Protein AF-A0A970LW48-F1 (afdb_monomer)

Nearest PDB structures (foldseek):
  1zz6-assembly1_A-2  TM=7.794E-01  e=1.809E-01  Streptomyces wedmorensis
  2o38-assembly1_A  TM=7.570E-01  e=2.024E-01  Rhodopseudomonas palustris CGA009
  1zz9-assembly1_A-2  TM=7.788E-01  e=2.836E-01  Streptomyces wedmorensis
  3qq6-assembly1_A  TM=8.206E-01  e=4.203E-01  Bacillus subtilis
  1b0n-assembly1_A  TM=6.908E-01  e=6.971E-01  Bacillus subtilis

Mean predicted aligned error: 12.06 Å

Foldseek 3Di:
DPVVVVVVVVVCVVPVPCDLLNVLQVLLVVLVVLCVVDVADLVNLCVVLVHDSVLVVCSNVSRSVSDDPVSSVSSCVVSVDDPPPPPVVVVVVPD

Secondary structure (DSSP, 8-state):
--HHHHHHHHHHHHHS---HHHHHHHHHHHHHHHHHHS---HHHHHHHHT--HHHHHHHHTT-GGGS-HHHHHHHHHHTT-------THHHHT--

Structure (mmCIF, N/CA/C/O backbone):
data_AF-A0A970LW48-F1
#
_entry.id   AF-A0A970LW48-F1
#
loop_
_atom_site.group_PDB
_atom_site.id
_atom_site.type_symbol
_atom_site.label_atom_id
_atom_site.label_alt_id
_atom_site.label_comp_id
_atom_site.label_asym_id
_atom_site.label_entity_id
_atom_site.label_seq_id
_atom_site.pdbx_PDB_ins_code
_atom_site.Cartn_x
_atom_site.Cartn_y
_atom_site.Cartn_z
_atom_site.occupancy
_atom_site.B_iso_or_equiv
_atom_site.auth_seq_id
_atom_site.auth_comp_id
_atom_site.auth_asym_id
_atom_site.auth_atom_id
_atom_site.pdbx_PDB_model_num
ATOM 1 N N . MET A 1 1 ? 16.784 19.889 -36.690 1.00 46.19 1 MET A N 1
ATOM 2 C CA . MET A 1 1 ? 16.295 19.158 -35.498 1.00 46.19 1 MET A CA 1
ATOM 3 C C . MET A 1 1 ? 15.379 18.050 -36.001 1.00 46.19 1 MET A C 1
ATOM 5 O O . MET A 1 1 ? 14.377 18.349 -36.632 1.00 46.19 1 MET A O 1
ATOM 9 N N . ASN A 1 2 ? 15.804 16.788 -35.908 1.00 37.91 2 ASN A N 1
ATOM 10 C CA . ASN A 1 2 ? 15.180 15.678 -36.636 1.00 37.91 2 ASN A CA 1
ATOM 11 C C . ASN A 1 2 ? 13.908 15.206 -35.898 1.00 37.91 2 ASN A C 1
ATOM 13 O O . ASN A 1 2 ? 13.990 14.414 -34.958 1.00 37.91 2 ASN A O 1
ATOM 17 N N . ILE A 1 3 ? 12.754 15.755 -36.294 1.00 44.72 3 ILE A N 1
ATOM 18 C CA . ILE A 1 3 ? 11.428 15.555 -35.672 1.00 44.72 3 ILE A CA 1
ATOM 19 C C . ILE A 1 3 ? 11.088 14.059 -35.543 1.00 44.72 3 ILE A C 1
ATOM 21 O O . ILE A 1 3 ? 10.526 13.640 -34.532 1.00 44.72 3 ILE A O 1
ATOM 25 N N . GLY A 1 4 ? 11.537 13.228 -36.491 1.00 38.00 4 GLY A N 1
ATOM 26 C CA . GLY A 1 4 ? 11.302 11.780 -36.484 1.00 38.00 4 GLY A CA 1
AT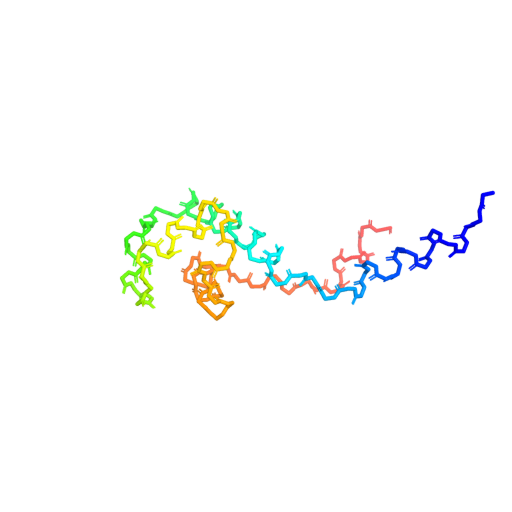OM 27 C C . GLY A 1 4 ? 11.931 11.030 -35.301 1.00 38.00 4 GLY A C 1
ATOM 28 O O . GLY A 1 4 ? 11.332 10.087 -34.788 1.00 38.00 4 GLY A O 1
ATOM 29 N N . LYS A 1 5 ? 13.093 11.468 -34.788 1.00 43.69 5 LYS A N 1
ATOM 30 C CA . LYS A 1 5 ? 13.705 10.845 -33.595 1.00 43.69 5 LYS A CA 1
ATOM 31 C C . LYS A 1 5 ? 12.940 11.182 -32.316 1.00 43.69 5 LYS A C 1
ATOM 33 O O . LYS A 1 5 ? 12.833 10.332 -31.436 1.00 43.69 5 LYS A O 1
ATOM 38 N N . VAL A 1 6 ? 12.379 12.388 -32.217 1.00 42.41 6 VAL A N 1
ATOM 39 C CA . VAL A 1 6 ? 11.575 12.805 -31.056 1.00 42.41 6 VAL A CA 1
ATOM 40 C C . VAL A 1 6 ? 10.239 12.063 -31.048 1.00 42.41 6 VAL A C 1
ATOM 42 O O . VAL A 1 6 ? 9.850 11.525 -30.015 1.00 42.41 6 VAL A O 1
ATOM 45 N N . TYR A 1 7 ? 9.594 11.952 -32.213 1.00 39.09 7 TYR A N 1
ATOM 46 C CA . TYR A 1 7 ? 8.308 11.271 -32.363 1.00 39.09 7 TYR A CA 1
ATOM 47 C C . TYR A 1 7 ? 8.409 9.769 -32.051 1.00 39.09 7 TYR A C 1
ATOM 49 O O . TYR A 1 7 ? 7.634 9.258 -31.246 1.00 39.09 7 TYR A O 1
ATOM 57 N N . ASN A 1 8 ? 9.442 9.084 -32.561 1.00 42.03 8 ASN A N 1
ATOM 58 C CA . ASN A 1 8 ? 9.675 7.670 -32.239 1.00 42.03 8 ASN A CA 1
ATOM 59 C C . ASN A 1 8 ? 10.002 7.450 -30.753 1.00 42.03 8 ASN A C 1
ATOM 61 O O . ASN A 1 8 ? 9.542 6.479 -30.163 1.00 42.03 8 A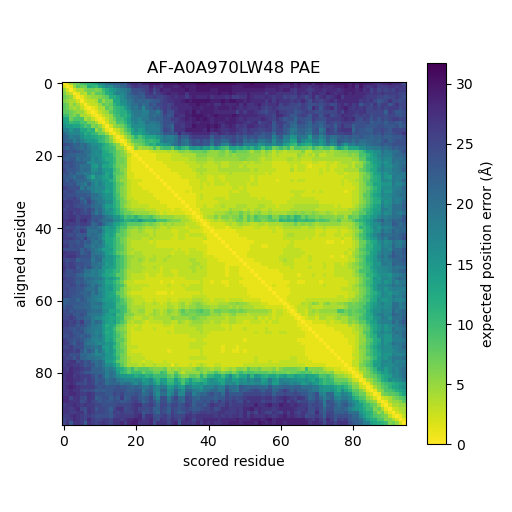SN A O 1
ATOM 65 N N . SER A 1 9 ? 10.724 8.373 -30.109 1.00 43.91 9 SER A N 1
ATOM 66 C CA . SER A 1 9 ? 10.999 8.301 -28.663 1.00 43.91 9 SER A CA 1
ATOM 67 C C . SER A 1 9 ? 9.733 8.465 -27.812 1.00 43.91 9 SER A C 1
ATOM 69 O O . SER A 1 9 ? 9.630 7.893 -26.725 1.00 43.91 9 SER A O 1
ATOM 71 N N . TYR A 1 10 ? 8.776 9.264 -28.291 1.00 40.44 10 TYR A N 1
ATOM 72 C CA . TYR A 1 10 ? 7.515 9.533 -27.603 1.00 40.44 10 TYR A CA 1
ATOM 73 C C . TYR A 1 10 ? 6.523 8.372 -27.762 1.00 40.44 10 TYR A C 1
ATOM 75 O O . TYR A 1 10 ? 5.883 7.981 -26.788 1.00 40.44 10 TYR A O 1
ATOM 83 N N . ILE A 1 11 ? 6.460 7.766 -28.955 1.00 38.94 11 ILE A N 1
ATOM 84 C CA . ILE A 1 11 ? 5.646 6.570 -29.229 1.00 38.94 11 ILE A CA 1
ATOM 85 C C . ILE A 1 11 ? 6.156 5.375 -28.411 1.00 38.94 11 ILE A C 1
ATOM 87 O O . ILE A 1 11 ? 5.368 4.726 -27.728 1.00 38.94 11 ILE A O 1
ATOM 91 N N . VAL A 1 12 ? 7.477 5.160 -28.344 1.00 43.94 12 VAL A N 1
ATOM 92 C CA . VAL A 1 12 ? 8.067 4.087 -27.519 1.00 43.94 12 VAL A CA 1
ATOM 93 C C . VAL A 1 12 ? 7.751 4.263 -26.027 1.00 43.94 12 VAL A C 1
ATOM 95 O O . VAL A 1 12 ? 7.598 3.272 -25.326 1.00 43.94 12 VAL A O 1
ATOM 98 N N . LYS A 1 13 ? 7.590 5.495 -25.519 1.00 46.00 13 LYS A N 1
ATOM 99 C CA . LYS A 1 13 ? 7.161 5.738 -24.126 1.00 46.00 13 LYS A CA 1
ATOM 100 C C . LYS A 1 13 ? 5.666 5.528 -23.887 1.00 46.00 13 LYS A C 1
ATOM 102 O O . LYS A 1 13 ? 5.288 5.264 -22.749 1.00 46.00 13 LYS A O 1
ATOM 107 N N . LYS A 1 14 ? 4.830 5.677 -24.917 1.00 44.50 14 LYS A N 1
ATOM 108 C CA . LYS A 1 14 ? 3.374 5.512 -24.812 1.00 44.50 14 LYS A CA 1
ATOM 109 C C . LYS A 1 14 ? 2.982 4.030 -24.734 1.00 44.50 14 LYS A C 1
ATOM 111 O O . LYS A 1 14 ? 2.072 3.701 -23.981 1.00 44.50 14 LYS A O 1
ATOM 116 N N . ASP A 1 15 ? 3.740 3.173 -25.423 1.00 42.56 15 ASP A N 1
ATOM 117 C CA . ASP A 1 15 ? 3.565 1.712 -25.448 1.00 42.56 15 ASP A CA 1
ATOM 118 C C . ASP A 1 15 ? 4.618 0.937 -24.639 1.00 42.56 15 ASP A C 1
ATOM 120 O O . ASP A 1 15 ? 4.573 -0.293 -24.573 1.00 42.56 15 ASP A O 1
ATOM 124 N N . ALA A 1 16 ? 5.563 1.624 -23.984 1.00 46.75 16 ALA A N 1
ATOM 125 C CA . ALA A 1 16 ? 6.401 0.973 -22.989 1.00 46.75 16 ALA A CA 1
ATOM 126 C C . ALA A 1 16 ? 5.470 0.445 -21.889 1.00 46.75 16 ALA A C 1
ATOM 128 O O . ALA A 1 16 ? 4.748 1.249 -21.286 1.00 46.75 16 ALA A O 1
ATOM 129 N N . PRO A 1 17 ? 5.462 -0.871 -21.596 1.00 51.47 17 PRO A N 1
ATOM 130 C CA . PRO A 1 17 ? 4.727 -1.374 -20.452 1.00 51.47 17 PRO A CA 1
ATOM 131 C C . PRO A 1 17 ? 5.242 -0.589 -19.253 1.00 51.47 17 PRO A C 1
ATOM 133 O O . PRO A 1 17 ? 6.432 -0.667 -18.941 1.00 51.47 17 PRO A O 1
ATOM 136 N N . LEU A 1 18 ? 4.376 0.238 -18.652 1.00 56.19 18 LEU A N 1
ATOM 137 C CA . LEU A 1 18 ? 4.705 0.983 -17.442 1.00 56.19 18 LEU A CA 1
ATOM 138 C C . LEU A 1 18 ? 5.443 0.017 -16.527 1.00 56.19 18 LEU A C 1
ATOM 140 O O . LEU A 1 18 ? 4.886 -1.027 -16.169 1.00 56.19 18 LEU A O 1
ATOM 144 N N . ASN A 1 19 ? 6.705 0.335 -16.229 1.00 71.31 19 ASN A N 1
ATOM 145 C CA . ASN A 1 19 ? 7.566 -0.563 -15.484 1.00 71.31 19 ASN A CA 1
ATOM 146 C C . ASN A 1 19 ? 6.801 -0.938 -14.213 1.00 71.31 19 ASN A C 1
ATOM 148 O O . ASN A 1 19 ? 6.243 -0.054 -13.559 1.00 71.31 19 ASN A O 1
ATOM 152 N N . GLU A 1 20 ? 6.673 -2.229 -13.894 1.00 75.44 20 GLU A N 1
ATOM 153 C CA . GLU A 1 20 ? 5.758 -2.686 -12.834 1.00 75.44 20 GLU A CA 1
ATOM 154 C C . GLU A 1 20 ? 6.011 -1.921 -11.520 1.00 75.44 20 GLU A C 1
ATOM 156 O O . GLU A 1 20 ? 5.091 -1.594 -10.768 1.00 75.44 20 GLU A O 1
ATOM 161 N N . ARG A 1 21 ? 7.273 -1.547 -11.296 1.00 77.19 21 ARG A N 1
ATOM 162 C CA . ARG A 1 21 ? 7.721 -0.658 -10.227 1.00 77.19 21 ARG A CA 1
ATOM 163 C C . ARG A 1 21 ? 7.028 0.713 -10.229 1.00 77.19 21 ARG A C 1
ATOM 165 O O . ARG A 1 21 ? 6.540 1.123 -9.180 1.00 77.19 21 ARG A O 1
ATOM 172 N N . ASP A 1 22 ? 6.954 1.400 -11.363 1.00 80.12 22 ASP A N 1
ATOM 173 C CA . ASP A 1 22 ? 6.355 2.735 -11.489 1.00 80.12 22 ASP A CA 1
ATOM 174 C C . ASP A 1 22 ? 4.843 2.692 -11.252 1.00 80.12 22 ASP A C 1
ATOM 176 O O . ASP A 1 22 ? 4.283 3.557 -10.576 1.00 80.12 22 ASP A O 1
ATOM 180 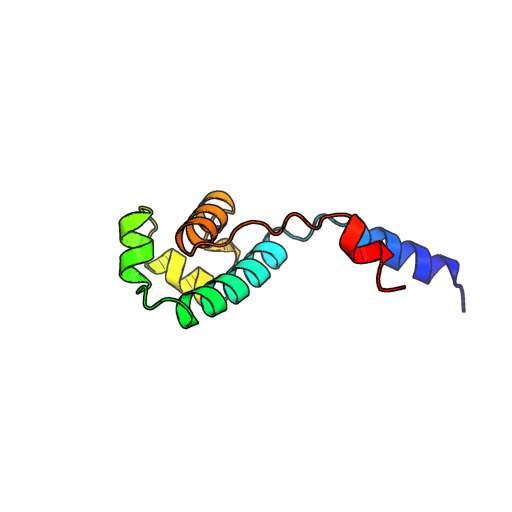N N . VAL A 1 23 ? 4.177 1.634 -11.731 1.00 82.94 23 VAL A N 1
ATOM 181 C CA . VAL A 1 23 ? 2.755 1.384 -11.436 1.00 82.94 23 VAL A CA 1
ATOM 182 C C . VAL A 1 23 ? 2.542 1.238 -9.931 1.00 82.94 23 VAL A 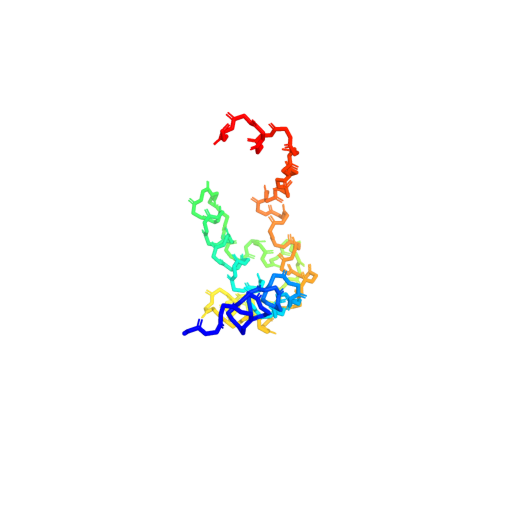C 1
ATOM 184 O O . VAL A 1 23 ? 1.602 1.809 -9.375 1.00 82.94 23 VAL A O 1
ATOM 187 N N . LYS A 1 24 ? 3.424 0.501 -9.249 1.00 85.31 24 LYS A N 1
ATOM 188 C CA . LYS A 1 24 ? 3.349 0.315 -7.796 1.00 85.31 24 LYS A CA 1
ATOM 189 C C . LYS A 1 24 ? 3.642 1.593 -7.021 1.00 85.31 24 LYS A C 1
ATOM 191 O O . LYS A 1 24 ? 3.014 1.804 -5.988 1.00 85.31 24 LYS A O 1
ATOM 196 N N . ILE A 1 25 ? 4.531 2.454 -7.513 1.00 86.56 25 ILE A N 1
ATOM 197 C CA . ILE A 1 25 ? 4.781 3.772 -6.913 1.00 86.56 25 ILE A CA 1
ATOM 198 C C . ILE A 1 25 ? 3.522 4.643 -7.015 1.00 86.56 25 ILE A C 1
ATOM 200 O O . ILE A 1 25 ? 3.030 5.115 -5.994 1.00 86.56 25 ILE A O 1
ATOM 204 N N . LYS A 1 26 ? 2.904 4.752 -8.196 1.00 86.69 26 LYS A N 1
ATOM 205 C CA . LYS A 1 26 ? 1.627 5.478 -8.346 1.00 86.69 26 LYS A CA 1
ATOM 206 C C . LYS A 1 26 ? 0.519 4.892 -7.462 1.00 86.69 26 LYS A C 1
ATOM 208 O O . LYS A 1 26 ? -0.265 5.615 -6.850 1.00 86.69 26 LYS A O 1
ATOM 213 N N . ALA A 1 27 ? 0.465 3.565 -7.346 1.00 87.44 27 ALA A N 1
ATOM 214 C CA . ALA A 1 27 ? -0.471 2.890 -6.452 1.00 87.44 27 ALA A CA 1
ATOM 215 C C . ALA A 1 27 ? -0.210 3.209 -4.969 1.00 87.44 27 ALA A C 1
ATOM 217 O O . ALA A 1 27 ? -1.156 3.303 -4.191 1.00 87.44 27 ALA A O 1
ATOM 218 N N . MET A 1 28 ? 1.049 3.382 -4.569 1.00 92.56 28 MET A N 1
ATOM 219 C CA . MET A 1 28 ? 1.437 3.784 -3.216 1.00 92.56 28 MET A CA 1
ATOM 220 C C . MET A 1 28 ? 0.978 5.210 -2.902 1.00 92.56 28 MET A C 1
ATOM 222 O O . MET A 1 28 ? 0.378 5.431 -1.850 1.00 92.56 28 MET A O 1
ATOM 226 N N . GLU A 1 29 ? 1.161 6.149 -3.828 1.00 90.25 29 GLU A N 1
ATOM 227 C CA . GLU A 1 29 ? 0.645 7.517 -3.693 1.00 90.25 29 GLU A CA 1
ATOM 228 C C . GLU A 1 29 ? -0.880 7.521 -3.560 1.00 90.25 29 GLU A C 1
ATOM 230 O O . GLU A 1 29 ? -1.434 8.128 -2.639 1.00 90.25 29 GLU A O 1
ATOM 235 N N . LYS A 1 30 ? -1.572 6.758 -4.419 1.00 89.31 30 LYS A N 1
ATOM 236 C CA . LYS A 1 30 ? -3.031 6.642 -4.348 1.00 89.31 30 LYS A CA 1
ATOM 237 C C . LYS A 1 30 ? -3.494 6.011 -3.039 1.00 89.31 30 LYS A C 1
ATOM 239 O O . LYS A 1 30 ? -4.478 6.463 -2.463 1.00 89.31 30 LYS A O 1
ATOM 244 N N . ASN A 1 31 ? -2.787 4.997 -2.552 1.00 90.88 31 ASN A N 1
ATOM 245 C CA . ASN A 1 31 ? -3.067 4.375 -1.265 1.00 90.88 31 ASN A CA 1
ATOM 246 C C . ASN A 1 31 ? -2.974 5.402 -0.123 1.00 90.88 31 ASN A C 1
ATOM 248 O O . ASN A 1 31 ? -3.921 5.523 0.650 1.00 90.88 31 ASN A O 1
ATOM 252 N N . LYS A 1 32 ? -1.900 6.202 -0.062 1.00 89.94 32 LYS A N 1
ATOM 253 C CA . LYS A 1 32 ? -1.761 7.277 0.938 1.00 89.94 32 LYS A CA 1
ATOM 254 C C . LYS A 1 32 ? -2.911 8.282 0.867 1.00 89.94 32 LYS A C 1
ATOM 256 O O . LYS A 1 32 ? -3.486 8.616 1.896 1.00 89.94 32 LYS A O 1
ATOM 261 N N . SER A 1 33 ? -3.289 8.702 -0.341 1.00 89.19 33 SER A N 1
ATOM 262 C CA . SER A 1 33 ? -4.434 9.595 -0.560 1.00 89.19 33 SER A CA 1
ATOM 263 C C . SER A 1 33 ? -5.769 8.986 -0.112 1.00 89.19 33 SER A C 1
ATOM 265 O O . SER A 1 33 ? -6.622 9.700 0.400 1.00 89.19 33 SER A O 1
ATOM 267 N N . LEU A 1 34 ? -5.978 7.680 -0.284 1.00 86.69 34 LEU A N 1
ATOM 268 C CA . LEU A 1 34 ? -7.205 7.023 0.172 1.00 86.69 34 LEU A CA 1
ATOM 269 C C . LEU A 1 34 ? -7.214 6.806 1.692 1.00 86.69 34 LEU A C 1
ATOM 271 O O . LEU A 1 34 ? -8.264 6.935 2.315 1.00 86.69 34 LEU A O 1
ATOM 275 N N . GLN A 1 35 ? -6.056 6.513 2.292 1.00 87.38 35 GLN A N 1
ATOM 276 C CA . GLN A 1 35 ? -5.904 6.424 3.748 1.00 87.38 35 GLN A CA 1
ATOM 277 C C . GLN A 1 35 ? -6.085 7.778 4.445 1.00 87.38 35 GLN A C 1
ATOM 279 O O . GLN A 1 35 ? -6.526 7.803 5.586 1.00 87.38 35 GLN A O 1
ATOM 284 N N . SER A 1 36 ? -5.787 8.908 3.796 1.00 86.81 36 SER A N 1
ATOM 285 C CA . SER A 1 36 ? -6.096 10.218 4.389 1.00 86.81 36 SER A CA 1
ATOM 286 C C . SER A 1 36 ? -7.592 10.544 4.356 1.00 86.81 36 SER A C 1
ATOM 288 O O . SER A 1 36 ? -8.080 11.270 5.216 1.00 86.81 36 SER A O 1
ATOM 290 N N . GLN A 1 37 ? -8.333 9.991 3.392 1.00 84.38 37 GLN A N 1
ATOM 291 C CA . GLN A 1 37 ? -9.778 10.200 3.242 1.00 84.38 37 GLN A CA 1
ATOM 292 C C . GLN A 1 37 ? -10.624 9.255 4.103 1.00 84.38 37 GLN A C 1
ATOM 294 O O . GLN A 1 37 ? -11.784 9.549 4.383 1.00 84.38 37 GLN A O 1
ATOM 299 N N . LYS A 1 38 ? -10.076 8.102 4.500 1.00 79.56 38 LYS A N 1
ATOM 300 C CA . LYS A 1 38 ? -10.767 7.097 5.313 1.00 79.56 38 LYS A CA 1
ATOM 301 C C . LYS A 1 38 ? -9.911 6.755 6.527 1.00 79.56 38 LYS A C 1
ATOM 303 O O . LYS A 1 38 ? -8.782 6.322 6.321 1.00 79.56 38 LYS A O 1
ATOM 308 N N . PRO A 1 39 ? -10.430 6.848 7.765 1.00 77.00 39 PRO A N 1
ATOM 309 C CA . PRO A 1 39 ? -9.664 6.582 8.982 1.00 77.00 39 PRO A CA 1
ATOM 310 C C . PRO A 1 39 ? -9.439 5.073 9.189 1.00 77.00 39 PRO A C 1
ATOM 312 O O . PRO A 1 39 ? -9.921 4.469 10.142 1.00 77.00 39 PRO A O 1
ATOM 315 N N . VAL A 1 40 ? -8.723 4.433 8.267 1.00 84.62 40 VAL A N 1
ATOM 316 C CA . VAL A 1 40 ? -8.381 3.014 8.322 1.00 84.62 40 VAL A CA 1
ATOM 317 C C . VAL A 1 40 ? -6.893 2.893 8.593 1.00 84.62 40 VAL A C 1
ATOM 319 O O . VA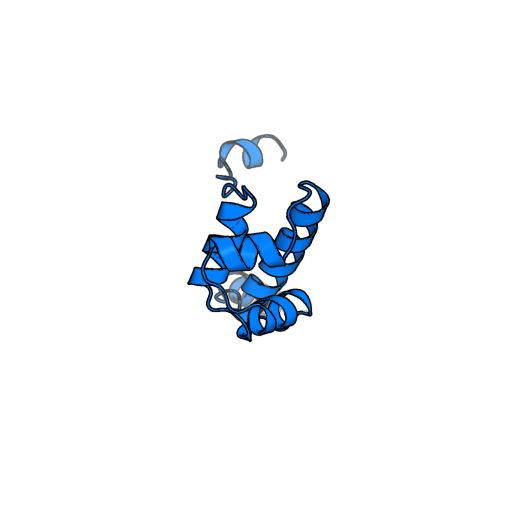L A 1 40 ? -6.062 3.333 7.802 1.00 84.62 40 VAL A O 1
ATOM 322 N N . SER A 1 41 ? -6.547 2.261 9.713 1.00 89.31 41 SER A N 1
ATOM 323 C CA . SER A 1 41 ? -5.148 2.059 10.070 1.00 89.31 41 SER A CA 1
ATOM 324 C C . SER A 1 41 ? -4.474 1.038 9.153 1.00 89.31 41 SER A C 1
ATOM 326 O O . SER A 1 41 ? -5.074 0.049 8.722 1.00 89.31 41 SER A O 1
ATOM 328 N N . SER A 1 42 ? -3.173 1.223 8.925 1.00 90.62 42 SER A N 1
ATOM 329 C CA . SER A 1 42 ? -2.346 0.261 8.185 1.00 90.62 42 SER A CA 1
ATOM 330 C C . SER A 1 42 ? -2.405 -1.150 8.788 1.00 90.62 42 SER A C 1
ATOM 332 O O . SER A 1 42 ? -2.414 -2.135 8.050 1.00 90.62 42 SER A O 1
ATOM 334 N N . TYR A 1 43 ? -2.524 -1.256 10.118 1.00 91.75 43 TYR A N 1
ATOM 335 C CA . TYR A 1 43 ? -2.734 -2.526 10.817 1.00 91.75 43 TYR A CA 1
ATOM 336 C C . TYR A 1 43 ? -4.026 -3.221 10.371 1.00 91.75 43 TYR A C 1
ATOM 338 O O . TYR A 1 43 ? -4.006 -4.409 10.051 1.00 91.75 43 TYR A O 1
ATOM 346 N N . HIS A 1 44 ? -5.137 -2.482 10.302 1.00 90.62 44 HIS A N 1
ATOM 347 C CA . HIS A 1 44 ? -6.428 -3.041 9.914 1.00 90.62 44 HIS A CA 1
ATOM 348 C C . HIS A 1 44 ? -6.422 -3.529 8.458 1.00 90.62 44 HIS A C 1
ATOM 350 O O . HIS A 1 44 ? -6.894 -4.629 8.184 1.00 90.62 44 HIS A O 1
ATOM 356 N N . ILE A 1 45 ? -5.800 -2.771 7.546 1.00 91.94 45 ILE A N 1
ATOM 357 C CA . ILE A 1 45 ? -5.612 -3.169 6.138 1.00 91.94 45 ILE A CA 1
ATOM 358 C C . ILE A 1 45 ? -4.821 -4.481 6.054 1.00 91.94 45 ILE A C 1
ATOM 360 O O . ILE A 1 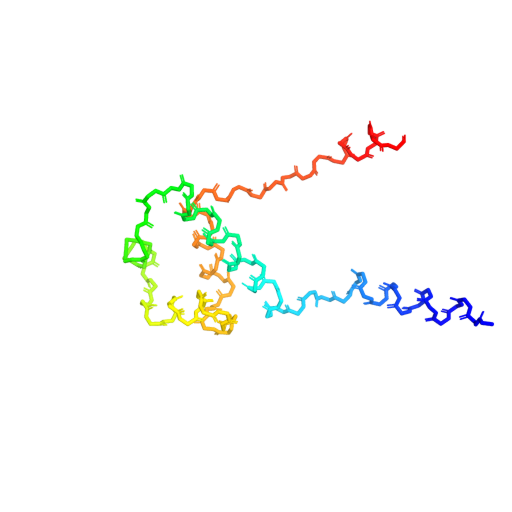45 ? -5.230 -5.419 5.370 1.00 91.94 45 ILE A O 1
ATOM 364 N N . CYS A 1 46 ? -3.693 -4.562 6.767 1.00 94.44 46 CYS A N 1
ATOM 365 C CA . CYS A 1 46 ? -2.841 -5.750 6.762 1.00 94.44 46 CYS A CA 1
ATOM 366 C C . CYS A 1 46 ? -3.575 -6.974 7.313 1.00 94.44 46 CYS A C 1
ATOM 368 O O . CYS A 1 46 ? -3.539 -8.036 6.693 1.00 94.44 46 CYS A O 1
ATOM 370 N N . LYS A 1 47 ? -4.284 -6.810 8.436 1.00 93.94 47 LYS A N 1
ATOM 371 C CA . LYS A 1 47 ? -5.063 -7.875 9.075 1.00 93.94 47 LYS A CA 1
ATOM 372 C C . LYS A 1 47 ? -6.199 -8.364 8.175 1.00 93.94 47 LYS A C 1
ATOM 374 O O . LYS A 1 47 ? -6.336 -9.567 7.991 1.00 93.94 47 LYS A O 1
ATOM 379 N N . ALA A 1 48 ? -6.968 -7.453 7.581 1.00 92.00 48 ALA A N 1
ATOM 380 C CA . ALA A 1 48 ? -8.100 -7.795 6.720 1.00 92.00 48 ALA A CA 1
ATOM 381 C C . ALA A 1 48 ? -7.675 -8.517 5.431 1.00 92.00 48 ALA A C 1
ATOM 383 O O . ALA A 1 48 ? -8.400 -9.369 4.925 1.00 92.00 48 ALA A O 1
ATOM 384 N N . LEU A 1 49 ? -6.498 -8.184 4.893 1.00 93.44 49 LEU A N 1
ATOM 385 C CA . LEU A 1 49 ? -6.021 -8.719 3.615 1.00 93.44 49 LEU A CA 1
ATOM 386 C C . LEU A 1 49 ? -4.995 -9.851 3.753 1.00 93.44 49 LEU A C 1
ATOM 388 O O . LEU A 1 49 ? -4.556 -10.386 2.731 1.00 93.44 49 LEU A O 1
ATOM 392 N N . GLY A 1 50 ? -4.597 -10.201 4.980 1.00 94.19 50 GLY A N 1
ATOM 393 C CA . GLY A 1 50 ? -3.540 -11.180 5.244 1.00 94.19 50 GLY A CA 1
A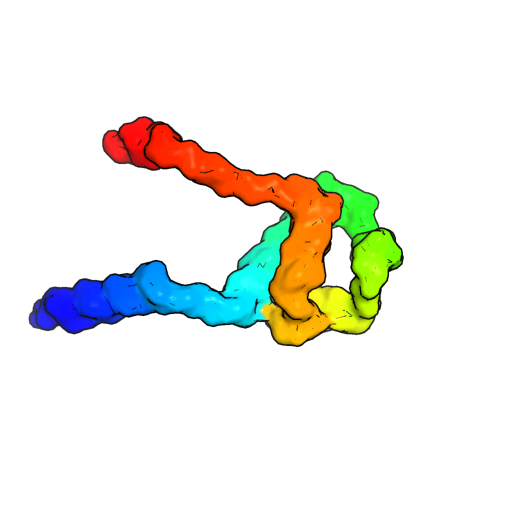TOM 394 C C . GLY A 1 50 ? -2.174 -10.749 4.697 1.00 94.19 50 GLY A C 1
ATOM 395 O O . GLY A 1 50 ? -1.403 -11.578 4.217 1.00 94.19 50 GLY A O 1
ATOM 396 N N . ILE A 1 51 ? -1.884 -9.444 4.698 1.00 94.62 51 ILE A N 1
ATOM 397 C CA . ILE A 1 51 ? -0.627 -8.884 4.183 1.00 94.62 51 ILE A CA 1
ATOM 398 C C . ILE A 1 51 ? 0.363 -8.717 5.336 1.00 94.62 51 ILE A C 1
ATOM 400 O O . ILE A 1 51 ? 0.007 -8.228 6.405 1.00 94.62 51 ILE A O 1
ATOM 404 N N . ASN A 1 52 ? 1.628 -9.079 5.105 1.00 95.00 52 ASN A N 1
ATOM 405 C CA . ASN A 1 52 ? 2.692 -8.862 6.082 1.00 95.00 52 ASN A CA 1
ATOM 406 C C . ASN A 1 52 ? 2.895 -7.345 6.338 1.00 95.00 52 ASN A C 1
ATOM 408 O O . ASN A 1 52 ? 3.224 -6.620 5.389 1.00 95.00 52 ASN A O 1
ATOM 412 N N . PRO A 1 53 ? 2.771 -6.865 7.593 1.00 93.81 53 PRO A N 1
ATOM 413 C CA . PRO A 1 53 ? 2.899 -5.445 7.925 1.00 93.81 53 PRO A CA 1
ATOM 414 C C . PRO A 1 53 ? 4.249 -4.823 7.553 1.00 93.81 53 PRO A C 1
ATOM 416 O O . PRO A 1 53 ? 4.289 -3.674 7.119 1.00 93.81 53 PRO A O 1
ATOM 419 N N . ALA A 1 54 ? 5.352 -5.570 7.656 1.00 94.81 54 ALA A N 1
ATOM 420 C CA . ALA A 1 54 ? 6.679 -5.072 7.294 1.00 94.81 54 ALA A CA 1
ATOM 421 C C . ALA A 1 54 ? 6.794 -4.825 5.782 1.00 94.81 54 ALA A C 1
ATOM 423 O O . ALA A 1 54 ? 7.336 -3.808 5.348 1.00 94.81 54 ALA A O 1
ATOM 424 N N . ASN A 1 55 ? 6.233 -5.721 4.967 1.00 93.81 55 ASN A N 1
ATOM 425 C CA . ASN A 1 55 ? 6.185 -5.551 3.513 1.00 93.81 55 ASN A CA 1
ATOM 426 C C . ASN A 1 55 ? 5.258 -4.402 3.111 1.00 93.81 55 ASN A C 1
ATOM 428 O O . ASN A 1 55 ? 5.579 -3.637 2.203 1.00 93.81 55 ASN A O 1
ATOM 432 N N . TYR A 1 56 ? 4.139 -4.240 3.818 1.00 94.62 56 TYR A N 1
ATOM 433 C CA . TYR A 1 56 ? 3.243 -3.108 3.617 1.00 94.62 56 TYR A CA 1
ATOM 434 C C . TYR A 1 56 ? 3.908 -1.769 3.966 1.00 94.62 56 TYR A C 1
ATOM 436 O O . TYR A 1 56 ? 3.837 -0.827 3.181 1.00 94.62 56 TYR A O 1
ATOM 444 N N . GLY A 1 57 ? 4.634 -1.702 5.085 1.00 94.12 57 GLY A N 1
ATOM 445 C CA . GLY A 1 57 ? 5.417 -0.527 5.471 1.00 94.12 57 GLY A CA 1
ATOM 446 C C . GLY A 1 57 ? 6.482 -0.168 4.432 1.00 94.12 57 GLY A C 1
ATOM 447 O O . GLY A 1 57 ? 6.550 0.978 3.996 1.00 94.12 57 GLY A O 1
ATOM 448 N N . LYS A 1 58 ? 7.247 -1.159 3.951 1.00 94.31 58 LYS A N 1
ATOM 449 C CA . LYS A 1 58 ? 8.221 -0.973 2.858 1.00 94.31 58 LYS A CA 1
ATOM 450 C C . LYS A 1 58 ? 7.560 -0.488 1.564 1.00 94.31 58 LYS A C 1
ATOM 452 O O . LYS A 1 58 ? 8.115 0.351 0.859 1.00 94.31 58 LYS A O 1
ATOM 457 N N . PHE A 1 59 ? 6.371 -0.992 1.244 1.00 93.69 59 PHE A N 1
ATOM 458 C CA . PHE A 1 59 ? 5.606 -0.498 0.103 1.00 93.69 59 PHE A CA 1
ATOM 459 C C . PHE A 1 59 ? 5.235 0.978 0.282 1.00 93.69 59 PHE A C 1
ATOM 461 O O . PHE A 1 59 ? 5.503 1.776 -0.612 1.00 93.69 59 PHE A O 1
ATOM 468 N N . LEU A 1 60 ? 4.705 1.368 1.446 1.00 92.12 60 LEU A N 1
ATOM 469 C CA . LEU A 1 60 ? 4.348 2.760 1.746 1.00 92.12 60 LEU A CA 1
ATOM 470 C C . LEU A 1 60 ? 5.560 3.707 1.789 1.00 92.12 60 LEU A C 1
ATOM 472 O O . LEU A 1 60 ? 5.408 4.903 1.533 1.00 92.12 60 LEU A O 1
ATOM 476 N N . SER A 1 61 ? 6.761 3.193 2.061 1.00 92.19 61 SER A N 1
ATOM 477 C CA . SER A 1 61 ? 8.014 3.955 2.007 1.00 92.19 61 SER A CA 1
ATOM 478 C C . SER A 1 61 ? 8.597 4.090 0.591 1.00 92.19 61 SER A C 1
ATOM 480 O O . SER A 1 61 ? 9.703 4.597 0.438 1.00 92.19 61 SER A O 1
ATOM 482 N N . GLY A 1 62 ? 7.887 3.632 -0.448 1.00 86.31 62 GLY A N 1
ATOM 483 C CA . GLY A 1 62 ? 8.296 3.774 -1.850 1.00 86.31 62 GLY A CA 1
ATOM 484 C C . GLY A 1 62 ? 9.022 2.564 -2.444 1.00 86.31 62 GLY A C 1
ATOM 485 O O . GLY A 1 62 ? 9.414 2.600 -3.611 1.00 86.31 62 GLY A O 1
ATOM 486 N N . ASN A 1 63 ? 9.172 1.460 -1.703 1.00 87.69 63 ASN A N 1
ATOM 487 C CA . ASN A 1 63 ? 9.686 0.221 -2.280 1.00 87.69 63 ASN A CA 1
ATOM 488 C C . ASN A 1 63 ? 8.560 -0.550 -2.983 1.00 87.69 63 ASN A C 1
ATOM 490 O O . ASN A 1 63 ? 7.922 -1.428 -2.400 1.00 87.69 63 ASN A O 1
ATOM 494 N N . GLY A 1 64 ? 8.353 -0.254 -4.269 1.00 79.69 64 GLY A N 1
ATOM 495 C CA . GLY A 1 64 ? 7.356 -0.935 -5.098 1.00 79.69 64 GLY A CA 1
ATOM 496 C C . GLY A 1 64 ? 7.504 -2.463 -5.113 1.00 79.69 64 GLY A C 1
ATOM 497 O O . GLY A 1 64 ? 6.509 -3.170 -5.170 1.00 79.69 64 GLY A O 1
ATOM 498 N N . ASN A 1 65 ? 8.709 -3.015 -4.963 1.00 85.38 65 ASN A N 1
ATOM 499 C CA . ASN A 1 65 ? 8.914 -4.468 -5.005 1.00 85.38 65 ASN A CA 1
ATOM 500 C C . ASN A 1 65 ? 8.531 -5.188 -3.703 1.00 85.38 65 ASN A C 1
ATOM 502 O O . ASN A 1 65 ? 8.485 -6.415 -3.681 1.00 85.38 65 ASN A O 1
ATOM 506 N N . ALA A 1 66 ? 8.216 -4.453 -2.632 1.00 89.38 66 ALA A N 1
ATOM 507 C CA . ALA A 1 66 ? 7.831 -5.045 -1.354 1.00 89.38 66 ALA A CA 1
ATOM 508 C C . ALA A 1 66 ? 6.470 -5.763 -1.395 1.00 89.38 66 ALA A C 1
ATOM 510 O O . ALA A 1 66 ? 6.199 -6.616 -0.550 1.00 89.38 66 ALA A O 1
ATOM 511 N N . LEU A 1 67 ? 5.615 -5.447 -2.376 1.00 89.56 67 LEU A N 1
ATOM 512 C CA . LEU A 1 67 ? 4.343 -6.132 -2.602 1.00 89.56 67 LEU A CA 1
ATOM 513 C C . LEU A 1 67 ? 4.211 -6.605 -4.051 1.00 89.56 67 LEU A C 1
ATOM 515 O O . LEU A 1 67 ? 4.606 -5.935 -5.008 1.00 89.56 67 LEU A O 1
ATOM 519 N N . SER A 1 68 ? 3.574 -7.762 -4.222 1.00 90.44 68 SER A N 1
ATOM 520 C CA . SER A 1 68 ? 3.121 -8.218 -5.535 1.00 90.44 68 SER A CA 1
ATOM 521 C C . SER A 1 68 ? 1.995 -7.319 -6.052 1.00 90.44 68 SER A C 1
ATOM 523 O O . SER A 1 68 ? 1.200 -6.793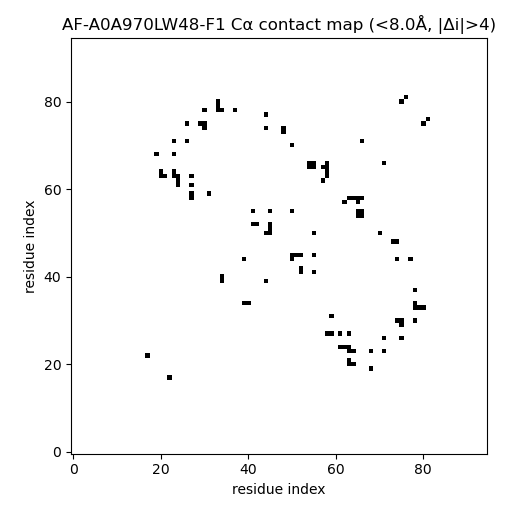 -5.264 1.00 90.44 68 SER A O 1
ATOM 525 N N . MET A 1 69 ? 1.852 -7.185 -7.376 1.00 87.12 69 MET A N 1
ATOM 526 C CA . MET A 1 69 ? 0.740 -6.408 -7.942 1.00 87.12 69 MET A CA 1
ATOM 527 C C . MET A 1 69 ? -0.636 -6.914 -7.494 1.00 87.12 69 MET A C 1
ATOM 529 O O . MET A 1 69 ? -1.555 -6.119 -7.298 1.00 87.12 69 MET A O 1
ATOM 533 N N . LYS A 1 70 ? -0.787 -8.225 -7.277 1.00 89.44 70 LYS A N 1
ATOM 534 C CA . LYS A 1 70 ? -2.027 -8.813 -6.752 1.00 89.44 70 LYS A CA 1
ATOM 535 C C . LYS A 1 70 ? -2.399 -8.208 -5.395 1.00 89.44 70 LYS A C 1
ATOM 537 O O . LYS A 1 70 ? -3.546 -7.816 -5.201 1.00 89.44 70 LYS A O 1
ATOM 542 N N . ASN A 1 71 ? -1.436 -8.093 -4.481 1.00 91.69 71 ASN A N 1
ATOM 543 C CA . ASN A 1 71 ? -1.677 -7.526 -3.155 1.00 91.69 71 ASN A CA 1
ATOM 544 C C . ASN A 1 71 ? -1.884 -6.011 -3.210 1.00 91.69 71 ASN A C 1
ATOM 546 O O . ASN A 1 71 ? -2.773 -5.507 -2.532 1.00 91.69 71 ASN A O 1
ATOM 550 N N . VAL A 1 72 ? -1.155 -5.296 -4.071 1.00 90.38 72 VAL A N 1
ATOM 551 C CA . VAL A 1 72 ? -1.373 -3.856 -4.291 1.00 90.38 72 VAL A CA 1
ATOM 552 C C . VAL A 1 72 ? -2.809 -3.576 -4.754 1.00 90.38 72 VAL A C 1
ATOM 554 O O . VAL A 1 72 ? -3.479 -2.714 -4.189 1.00 90.38 72 VAL A O 1
ATOM 557 N N . ARG A 1 73 ? -3.331 -4.348 -5.719 1.00 89.38 73 ARG A N 1
ATOM 558 C CA . ARG A 1 73 ? -4.729 -4.223 -6.176 1.00 89.38 73 ARG A CA 1
ATOM 559 C C . ARG A 1 73 ? -5.731 -4.514 -5.063 1.00 89.38 73 ARG A C 1
ATOM 561 O O . ARG A 1 73 ? -6.692 -3.768 -4.914 1.00 89.38 73 ARG A O 1
ATOM 568 N N . LYS A 1 74 ? -5.504 -5.566 -4.267 1.00 90.50 74 LYS A N 1
ATOM 569 C CA . LYS A 1 74 ? -6.360 -5.885 -3.112 1.00 90.50 74 LYS A CA 1
ATOM 570 C C . LYS A 1 74 ? -6.432 -4.721 -2.126 1.00 90.50 74 LYS A C 1
ATOM 572 O O . LYS A 1 74 ? -7.526 -4.384 -1.690 1.00 90.50 74 LYS A O 1
ATOM 577 N N . VAL A 1 75 ? -5.295 -4.093 -1.817 1.00 91.06 75 VAL A N 1
ATOM 578 C CA . VAL A 1 75 ? -5.253 -2.936 -0.914 1.00 91.06 75 VAL A CA 1
ATOM 579 C C . VAL A 1 75 ? -6.043 -1.762 -1.479 1.00 91.06 75 VAL A C 1
ATOM 581 O O . VAL A 1 75 ? -6.876 -1.195 -0.778 1.00 91.06 75 VAL A O 1
ATOM 584 N N . LEU A 1 76 ? -5.815 -1.408 -2.745 1.00 90.25 76 LEU A N 1
ATOM 585 C CA . LEU A 1 76 ? -6.540 -0.306 -3.374 1.00 90.25 76 LEU A CA 1
ATOM 586 C C . LEU A 1 76 ? -8.053 -0.567 -3.396 1.00 90.25 76 LEU A C 1
ATOM 588 O O . LEU A 1 76 ? -8.822 0.307 -2.999 1.00 90.25 76 LEU A O 1
ATOM 592 N N . ASN A 1 77 ? -8.479 -1.776 -3.769 1.00 88.06 77 ASN A N 1
ATOM 593 C CA . ASN A 1 77 ? -9.891 -2.161 -3.749 1.00 88.06 77 ASN A CA 1
ATOM 594 C C . ASN A 1 77 ? -10.487 -2.095 -2.337 1.00 88.06 77 ASN A C 1
ATOM 596 O O . ASN A 1 77 ? -11.590 -1.584 -2.171 1.00 88.06 77 ASN A O 1
ATOM 600 N N . PHE A 1 78 ? -9.756 -2.558 -1.318 1.00 87.75 78 PHE A N 1
ATOM 601 C CA . PHE A 1 78 ? -10.182 -2.485 0.083 1.00 87.75 78 PHE A CA 1
ATOM 602 C C . PHE A 1 78 ? -10.393 -1.039 0.546 1.00 87.75 78 PHE A C 1
ATOM 604 O O . PHE A 1 78 ? -11.376 -0.724 1.211 1.00 87.75 78 PHE A O 1
ATOM 611 N N . LEU A 1 79 ? -9.517 -0.130 0.119 1.00 86.81 79 LEU A N 1
ATOM 612 C CA . LEU A 1 79 ? -9.654 1.305 0.370 1.00 86.81 79 LEU A CA 1
ATOM 613 C C . LEU A 1 79 ? -10.757 1.965 -0.474 1.00 86.81 79 LEU A C 1
ATOM 615 O O . LEU A 1 79 ? -11.032 3.157 -0.326 1.00 86.81 79 LEU A O 1
ATOM 619 N N . GLY A 1 80 ? -11.454 1.203 -1.316 1.00 81.44 80 GLY A N 1
ATOM 620 C CA . GLY A 1 80 ? -12.550 1.675 -2.154 1.00 81.44 80 GLY A CA 1
ATOM 621 C C . GLY A 1 80 ? -12.090 2.378 -3.425 1.00 81.44 80 GLY A C 1
ATOM 622 O O . GLY A 1 80 ? -12.855 3.158 -3.988 1.00 81.44 80 GLY A O 1
ATOM 623 N N . PHE A 1 81 ? -10.866 2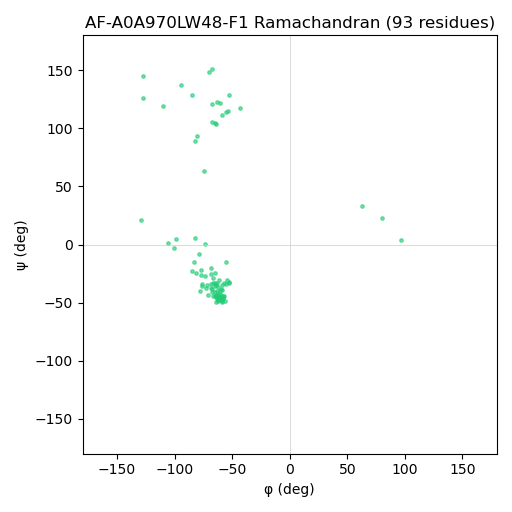.115 -3.892 1.00 76.19 81 PHE A N 1
ATOM 624 C CA . PHE A 1 81 ? -10.474 2.484 -5.245 1.00 76.19 81 PHE A CA 1
ATOM 625 C C . PHE A 1 81 ? -11.331 1.692 -6.233 1.00 76.19 81 PHE A C 1
ATOM 627 O O . PHE A 1 81 ? -11.111 0.504 -6.462 1.00 76.19 81 PHE A O 1
ATOM 634 N N . LYS A 1 82 ? -12.322 2.354 -6.823 1.00 68.00 82 LYS A N 1
ATOM 635 C CA . LYS A 1 82 ? -12.966 1.866 -8.037 1.00 68.00 82 LYS A CA 1
ATOM 636 C C . LYS A 1 82 ? -12.110 2.345 -9.201 1.00 68.00 82 LYS A C 1
ATOM 638 O O . LYS A 1 82 ? -11.768 3.525 -9.258 1.00 68.00 82 LYS A O 1
ATOM 643 N N . LYS A 1 83 ? -11.734 1.437 -10.105 1.00 55.44 83 LYS A N 1
ATOM 644 C CA . LYS A 1 83 ? -11.140 1.829 -11.387 1.00 55.44 83 LYS A CA 1
ATOM 645 C C . LYS A 1 83 ? -12.120 2.820 -12.016 1.00 55.44 83 LYS A C 1
ATOM 647 O O . LYS A 1 83 ? -13.253 2.430 -12.282 1.00 55.44 83 LYS A O 1
ATOM 652 N N . GLN A 1 84 ? -11.720 4.081 -12.187 1.00 51.06 84 GLN A N 1
ATOM 653 C CA . GLN A 1 84 ? -12.469 4.979 -13.057 1.00 51.06 84 GLN A CA 1
ATOM 654 C C . GLN A 1 84 ? -12.466 4.311 -14.430 1.00 51.06 84 GLN A C 1
ATOM 656 O O . GLN A 1 84 ? -11.409 4.105 -15.032 1.00 51.06 84 GLN A O 1
ATOM 661 N N . VAL A 1 85 ? -13.640 3.859 -14.858 1.00 43.94 85 VAL A N 1
ATOM 662 C CA . VAL A 1 85 ? -13.892 3.645 -16.274 1.00 43.94 85 VAL A CA 1
ATOM 663 C C . VAL A 1 85 ? -13.874 5.058 -16.829 1.00 43.94 85 VAL A C 1
ATOM 665 O O . VAL A 1 85 ? -14.748 5.853 -16.498 1.00 43.94 85 VAL A O 1
ATOM 668 N N . ILE A 1 86 ? -12.801 5.413 -17.531 1.00 43.50 86 ILE A N 1
ATOM 669 C CA . ILE A 1 86 ? -12.838 6.596 -18.380 1.00 43.50 86 ILE A CA 1
ATOM 670 C C . ILE A 1 86 ? -13.876 6.222 -19.432 1.00 43.50 86 ILE A C 1
ATOM 672 O O . ILE A 1 86 ? -13.629 5.327 -20.237 1.00 43.50 86 ILE A O 1
ATOM 676 N N . ASN A 1 87 ? -15.075 6.788 -19.327 1.00 41.69 87 ASN A N 1
ATOM 677 C CA . ASN A 1 87 ? -16.003 6.759 -20.441 1.00 41.69 87 ASN A CA 1
ATOM 678 C C . ASN A 1 87 ? -15.358 7.645 -21.504 1.00 41.69 87 ASN A C 1
ATOM 680 O O . ASN A 1 87 ? -15.091 8.817 -21.238 1.00 41.69 87 ASN A O 1
ATOM 684 N N . ASP A 1 88 ? -15.080 7.090 -22.681 1.00 45.47 88 ASP A N 1
ATOM 685 C CA . ASP A 1 88 ? -14.463 7.819 -23.798 1.00 45.47 88 ASP A CA 1
ATOM 686 C C . ASP A 1 88 ? -15.257 9.093 -24.189 1.00 45.47 88 ASP A C 1
ATOM 688 O O . ASP A 1 88 ? -14.728 9.997 -24.831 1.00 45.47 88 ASP A O 1
ATOM 692 N N . GLU A 1 89 ? -16.503 9.220 -23.721 1.00 45.09 89 GLU A N 1
ATOM 693 C CA . GLU A 1 89 ? -17.378 10.386 -23.877 1.00 45.09 89 GLU A CA 1
ATOM 694 C C . GLU A 1 89 ? -16.920 11.642 -23.106 1.00 45.09 89 GLU A C 1
ATOM 696 O O . GLU A 1 89 ? -17.220 12.758 -23.527 1.00 45.09 89 GLU A O 1
ATOM 701 N N . GLU A 1 90 ? -16.161 11.515 -22.010 1.00 43.88 90 GLU A N 1
ATOM 702 C CA . GLU A 1 90 ? -15.673 12.687 -21.253 1.00 43.88 90 GLU A CA 1
ATOM 703 C C . GLU A 1 90 ? -14.486 13.387 -21.941 1.00 43.88 90 GLU A C 1
ATOM 705 O O . GLU A 1 90 ? -14.247 14.574 -21.709 1.00 43.88 90 GLU A O 1
ATOM 710 N N . TRP A 1 91 ? -13.761 12.683 -22.822 1.00 43.66 91 TRP A N 1
ATOM 711 C CA . TRP A 1 91 ? -12.624 13.247 -23.561 1.00 43.66 91 TRP A CA 1
ATOM 712 C C . TRP A 1 91 ? -13.057 14.064 -24.788 1.00 43.66 91 TRP A C 1
ATOM 714 O O . TRP A 1 91 ? -12.340 14.969 -25.209 1.00 43.66 91 TRP A O 1
ATOM 724 N N . LEU A 1 92 ? -14.244 13.783 -25.341 1.00 43.06 92 LEU A N 1
ATOM 725 C CA . LEU A 1 92 ? -14.788 14.487 -26.510 1.00 43.06 92 LEU A CA 1
ATOM 726 C C . LEU A 1 92 ? -15.491 15.809 -26.167 1.00 43.06 92 LEU A C 1
ATOM 728 O O . LEU A 1 92 ? -15.696 16.620 -27.060 1.00 43.06 92 LEU A O 1
ATOM 732 N N . ASN A 1 93 ? -15.819 16.056 -24.896 1.00 43.59 93 ASN A N 1
ATOM 733 C CA . ASN A 1 93 ? -16.532 17.268 -24.469 1.00 43.59 93 ASN A CA 1
ATOM 734 C C . ASN A 1 93 ? -15.620 18.374 -23.902 1.00 43.59 93 ASN A C 1
ATOM 736 O O . ASN A 1 93 ? -16.123 19.383 -23.417 1.00 43.59 93 ASN A O 1
ATOM 740 N N . ASN A 1 94 ? -14.293 18.198 -23.938 1.00 41.00 94 ASN A N 1
ATOM 741 C CA . ASN A 1 94 ? -13.318 19.188 -23.451 1.00 41.00 94 ASN A CA 1
ATOM 742 C C . ASN A 1 94 ? -12.203 19.520 -24.469 1.00 41.00 94 ASN A C 1
ATOM 744 O O . ASN A 1 94 ? -11.147 20.007 -24.065 1.00 41.00 94 ASN A O 1
ATOM 748 N N . ASN A 1 95 ? -12.425 19.272 -25.767 1.00 38.41 95 ASN A N 1
ATOM 749 C CA . ASN A 1 95 ? -11.578 19.785 -26.855 1.00 38.41 95 ASN A CA 1
ATOM 750 C C . ASN A 1 95 ? -12.367 20.734 -27.753 1.00 38.41 95 ASN A C 1
ATOM 752 O O . ASN A 1 95 ? -13.460 20.324 -28.198 1.00 38.41 95 ASN A O 1
#

pLDDT: mean 73.7, std 21.28, range [37.91, 95.0]

Solvent-accessible surface area (backbone atoms only — not comparable to full-atom values): 5686 Å² total; per-residue (Å²): 132,70,62,67,63,57,52,52,56,51,52,53,61,72,70,43,75,72,52,69,51,58,54,36,40,56,49,35,54,51,44,54,57,40,44,73,76,37,100,61,53,71,65,55,54,22,65,77,68,74,44,60,60,69,36,50,50,40,26,70,71,63,37,32,83,48,48,55,71,71,55,52,50,51,52,38,45,74,67,61,55,67,81,78,75,78,56,76,68,68,66,67,76,76,112

Radius of gyration: 17.42 Å; Cα contacts (8 Å, |Δi|>4): 58; chains: 1; bounding box: 34×31×48 Å

Sequence (95 aa):
MNIGKVYNSYIVKKDAPLNERDVKIKAMEKNKSLQSQKPVSSYHICKALGINPANYGKFLSGNGNALSMKNVRKVLNFLGFKKQVINDEEWLNNN